Protein AF-A0A834GXB7-F1 (afdb_monomer_lite)

InterPro domains:
  IPR001929 Germin [PR00325] (14-34)
  IPR001929 Germin [PR00325] (47-62)
  IPR006045 Cupin 1 [PF00190] (3-69)
  IPR011051 RmlC-like cupin domain superfamily [SSF51182] (11-65)
  IPR014710 RmlC-like jelly roll fold [G3DSA:2.60.120.10] (1-72)

Radius of gyration: 15.18 Å; chains: 1; bounding box: 41×28×33 Å

Secondary structure (DSSP, 8-state):
-EEEE-TTSPEEEE---TT------TT--EEE---SSS--------SSSS-----HHHHHHS-SSPPPGGG-

Structure (mmCIF, N/CA/C/O backbone):
data_AF-A0A834GXB7-F1
#
_entry.id   AF-A0A834GXB7-F1
#
loop_
_atom_site.group_PDB
_atom_site.id
_atom_site.type_symbol
_atom_site.label_atom_id
_atom_site.label_alt_id
_atom_site.label_comp_id
_atom_site.label_asym_id
_atom_site.label_entity_id
_atom_site.label_seq_id
_atom_site.pdbx_PDB_ins_code
_atom_site.Cartn_x
_atom_site.Cartn_y
_atom_site.Cartn_z
_atom_site.occupancy
_atom_site.B_iso_or_equiv
_atom_site.auth_seq_id
_atom_site.auth_comp_id
_atom_site.auth_asym_id
_atom_site.auth_atom_id
_atom_site.pdbx_PDB_model_num
ATOM 1 N N . MET A 1 1 ? -2.664 1.784 11.167 1.00 91.56 1 MET A N 1
ATOM 2 C CA . MET A 1 1 ? -1.610 2.727 10.751 1.00 91.56 1 MET A CA 1
ATOM 3 C C . MET A 1 1 ? -1.318 2.545 9.279 1.00 91.56 1 MET A C 1
ATOM 5 O O . MET A 1 1 ? -1.186 1.415 8.818 1.00 91.56 1 MET A O 1
ATOM 9 N N . TRP A 1 2 ? -1.233 3.657 8.568 1.00 93.50 2 TRP A N 1
ATOM 10 C CA . TRP A 1 2 ? -0.753 3.754 7.201 1.00 93.50 2 TRP A CA 1
ATOM 11 C C . TRP A 1 2 ? 0.616 4.431 7.211 1.00 93.50 2 TRP A C 1
ATOM 13 O O . TRP A 1 2 ? 0.827 5.360 7.992 1.00 93.50 2 TRP A O 1
ATOM 23 N N . GLY A 1 3 ? 1.535 3.986 6.362 1.00 94.50 3 GLY A N 1
ATOM 24 C CA . GLY A 1 3 ? 2.833 4.629 6.186 1.00 94.50 3 GLY A CA 1
ATOM 25 C C . GLY A 1 3 ? 3.276 4.623 4.732 1.00 94.50 3 GLY A C 1
ATOM 26 O O . GLY A 1 3 ? 2.864 3.755 3.966 1.00 94.50 3 GLY A O 1
ATOM 27 N N . PHE A 1 4 ? 4.095 5.593 4.347 1.00 95.56 4 PHE A N 1
ATOM 28 C CA . PHE A 1 4 ? 4.728 5.669 3.034 1.00 95.56 4 PHE A CA 1
ATOM 29 C C . PHE A 1 4 ? 6.110 6.309 3.131 1.00 95.56 4 PHE A C 1
ATOM 31 O O . PHE A 1 4 ? 6.390 7.068 4.058 1.00 95.56 4 PHE A O 1
ATOM 38 N N . ILE A 1 5 ? 6.971 5.986 2.172 1.00 96.12 5 ILE A N 1
ATOM 39 C CA . ILE A 1 5 ? 8.321 6.538 2.064 1.00 96.12 5 ILE A CA 1
ATOM 40 C C . ILE A 1 5 ? 8.322 7.570 0.938 1.00 96.12 5 ILE A C 1
ATOM 42 O O . ILE A 1 5 ? 7.911 7.272 -0.185 1.00 96.12 5 ILE A O 1
ATOM 46 N N . THR A 1 6 ? 8.730 8.801 1.243 1.00 94.56 6 THR A N 1
ATOM 47 C CA . THR A 1 6 ? 8.874 9.861 0.235 1.00 94.56 6 THR A CA 1
ATOM 48 C C . THR A 1 6 ? 10.078 9.593 -0.666 1.00 94.56 6 THR A C 1
ATOM 50 O O . THR A 1 6 ? 10.954 8.797 -0.341 1.00 94.56 6 THR A O 1
ATOM 53 N N . THR A 1 7 ? 10.180 10.312 -1.783 1.00 95.12 7 THR A N 1
ATOM 54 C CA . THR A 1 7 ? 11.361 10.251 -2.665 1.00 95.12 7 THR A CA 1
ATOM 55 C C . THR A 1 7 ? 12.649 10.748 -2.001 1.00 95.12 7 THR A C 1
ATOM 57 O O . THR A 1 7 ? 13.733 10.467 -2.497 1.00 95.12 7 THR A O 1
ATOM 60 N N . ALA A 1 8 ? 12.547 11.445 -0.864 1.00 97.00 8 ALA A N 1
ATOM 61 C CA . ALA A 1 8 ? 13.676 11.830 -0.018 1.00 97.00 8 ALA A CA 1
ATOM 62 C C . ALA A 1 8 ? 14.007 10.773 1.057 1.00 97.00 8 ALA A C 1
ATOM 64 O O . ALA A 1 8 ? 14.728 11.069 2.005 1.00 97.00 8 ALA A O 1
ATOM 65 N N . ASN A 1 9 ? 13.456 9.557 0.946 1.00 96.12 9 ASN A N 1
ATOM 66 C CA . ASN A 1 9 ? 13.604 8.460 1.909 1.00 96.12 9 ASN A CA 1
ATOM 67 C C . ASN A 1 9 ? 13.105 8.789 3.327 1.00 96.12 9 ASN A C 1
ATOM 69 O O . ASN A 1 9 ? 13.568 8.214 4.311 1.00 96.12 9 ASN A O 1
ATOM 73 N N . VAL A 1 10 ? 12.130 9.694 3.442 1.00 96.88 10 VAL A N 1
ATOM 74 C CA . VAL A 1 10 ? 11.523 10.064 4.727 1.00 96.88 10 VAL A CA 1
ATOM 75 C C . VAL A 1 10 ? 10.230 9.284 4.934 1.00 96.88 10 VAL A C 1
ATOM 77 O O . VAL A 1 10 ? 9.390 9.203 4.037 1.00 96.88 10 VAL A O 1
ATOM 80 N N . LEU A 1 11 ? 10.048 8.735 6.136 1.00 95.44 11 LEU A N 1
ATOM 81 C CA . LEU A 1 11 ? 8.815 8.063 6.538 1.00 95.44 11 LEU A CA 1
ATOM 82 C C . LEU A 1 11 ? 7.722 9.085 6.882 1.00 95.44 11 LEU A C 1
ATOM 84 O O . LEU A 1 11 ? 7.832 9.816 7.864 1.00 95.44 11 LEU A O 1
ATOM 88 N N . GLY A 1 12 ? 6.629 9.069 6.123 1.00 94.19 12 GLY A N 1
ATOM 89 C CA . GLY A 1 12 ? 5.352 9.660 6.518 1.00 94.19 12 GLY A CA 1
ATOM 90 C C . GLY A 1 12 ? 4.426 8.576 7.065 1.00 94.19 12 GLY A C 1
ATOM 91 O O . GLY A 1 12 ? 4.284 7.519 6.451 1.00 94.19 12 GLY A O 1
ATOM 92 N N . SER A 1 13 ? 3.780 8.799 8.213 1.00 94.50 13 SER A N 1
ATOM 93 C CA . SER A 1 13 ? 2.825 7.829 8.764 1.00 94.50 13 SER A CA 1
ATOM 94 C C . SER A 1 13 ? 1.658 8.484 9.493 1.00 94.50 13 SER A C 1
ATOM 96 O O . SER A 1 13 ? 1.784 9.574 10.044 1.00 94.50 13 SER A O 1
ATOM 98 N N . ILE A 1 14 ? 0.511 7.806 9.472 1.00 93.62 14 ILE A N 1
ATOM 99 C CA . ILE A 1 14 ? -0.738 8.273 10.073 1.00 93.62 14 ILE A CA 1
ATOM 100 C C . ILE A 1 14 ? -1.549 7.096 10.625 1.00 93.62 14 ILE A C 1
ATOM 102 O O . ILE A 1 14 ? -1.591 6.001 10.053 1.00 93.62 14 ILE A O 1
ATOM 106 N N . THR A 1 15 ? -2.214 7.303 11.760 1.00 94.00 15 THR A N 1
ATOM 107 C CA . THR A 1 15 ? -3.191 6.345 12.287 1.00 94.00 15 THR A CA 1
ATOM 108 C C . THR A 1 15 ? -4.582 6.764 11.850 1.00 94.00 15 THR A C 1
ATOM 110 O O . THR A 1 15 ? -5.073 7.783 12.310 1.00 94.00 15 THR A O 1
ATOM 113 N N . ILE A 1 16 ? -5.186 5.955 10.980 1.00 92.31 16 ILE A N 1
ATOM 114 C CA . ILE A 1 16 ? -6.553 6.144 10.490 1.00 92.31 16 ILE A CA 1
ATOM 115 C C . ILE A 1 16 ? -7.561 5.358 11.336 1.00 92.31 16 ILE A C 1
ATOM 117 O O . ILE A 1 16 ? -7.257 4.251 11.803 1.00 92.31 16 ILE A O 1
ATOM 121 N N . LYS A 1 17 ? -8.753 5.922 11.501 1.00 92.62 17 LYS A N 1
ATOM 122 C CA . LYS A 1 17 ? -9.923 5.344 12.172 1.00 92.62 17 LYS A CA 1
ATOM 123 C C . LYS A 1 17 ? -11.055 5.102 11.171 1.00 92.62 17 LYS A C 1
ATOM 125 O O . LYS A 1 17 ? -11.031 5.584 10.042 1.00 92.62 17 LYS A O 1
ATOM 130 N N . THR A 1 18 ? -12.065 4.342 11.588 1.00 93.25 18 THR A N 1
ATOM 131 C CA . THR A 1 18 ? -13.269 4.105 10.782 1.00 93.25 18 THR A CA 1
ATOM 132 C C . THR A 1 18 ? -13.922 5.426 10.373 1.00 93.25 18 THR A C 1
ATOM 134 O O . THR A 1 18 ? -14.168 6.279 11.220 1.00 93.25 18 THR A O 1
ATOM 137 N N . GLY A 1 19 ? -14.217 5.569 9.080 1.00 95.00 19 GLY A N 1
ATOM 138 C CA . GLY A 1 19 ? -14.824 6.771 8.501 1.00 95.00 19 GLY A CA 1
ATOM 139 C C . GLY A 1 19 ? -13.818 7.800 7.979 1.00 95.00 19 GLY A C 1
ATOM 140 O O . GLY A 1 19 ? -14.203 8.672 7.206 1.00 95.00 19 GLY A O 1
ATOM 141 N N . GLU A 1 20 ? -12.535 7.688 8.333 1.00 94.94 20 GLU A N 1
ATOM 142 C CA . GLU A 1 20 ? -11.492 8.562 7.794 1.00 94.94 20 GLU A CA 1
ATOM 143 C C . GLU A 1 20 ? -11.019 8.076 6.419 1.00 94.94 20 GLU A C 1
ATOM 145 O O . GLU A 1 20 ? -10.913 6.876 6.153 1.00 94.94 20 GLU A O 1
ATOM 150 N N . ILE A 1 21 ? -10.704 9.033 5.546 1.00 92.19 21 ILE A N 1
ATOM 151 C CA . ILE A 1 21 ? -10.203 8.783 4.194 1.00 92.19 21 ILE A CA 1
ATOM 152 C C . ILE A 1 21 ? -8.764 9.280 4.114 1.00 92.19 21 ILE A C 1
ATOM 154 O O . ILE A 1 21 ? -8.432 10.353 4.616 1.00 92.19 21 ILE A O 1
ATOM 158 N N . LEU A 1 22 ? -7.914 8.506 3.446 1.00 90.31 22 LEU A N 1
ATOM 159 C CA . LEU A 1 22 ? -6.538 8.880 3.159 1.00 90.31 22 LEU A CA 1
ATOM 160 C C . LEU A 1 22 ? -6.266 8.736 1.664 1.00 90.31 22 LEU A C 1
ATOM 162 O O . LEU A 1 22 ? -6.643 7.735 1.054 1.00 90.31 22 LEU A O 1
ATOM 166 N N . LEU A 1 23 ? -5.553 9.708 1.101 1.00 90.06 23 LEU A N 1
ATOM 167 C CA . LEU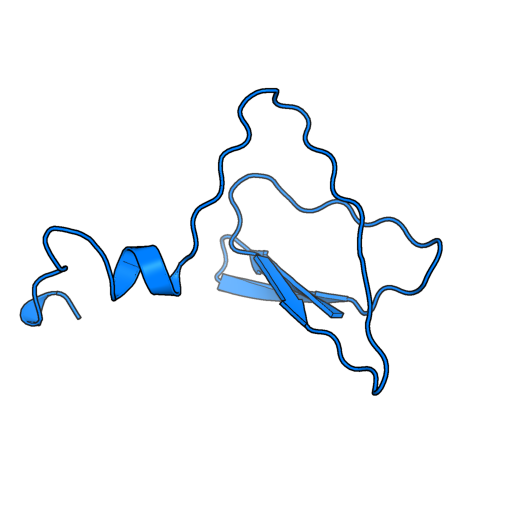 A 1 23 ? -4.979 9.615 -0.235 1.00 90.06 23 LEU A CA 1
ATOM 168 C C . LEU A 1 23 ? -3.493 9.267 -0.118 1.00 90.06 23 LEU A C 1
ATOM 170 O O . LEU A 1 23 ? -2.767 9.901 0.646 1.00 90.06 23 LEU A O 1
ATOM 174 N N . PHE A 1 24 ? -3.033 8.278 -0.882 1.00 86.56 24 PHE A N 1
ATOM 175 C CA . PHE A 1 24 ? -1.613 7.950 -0.973 1.00 86.56 24 PHE A CA 1
ATOM 176 C C . PHE A 1 24 ? -1.059 8.352 -2.349 1.00 86.56 24 PHE A C 1
ATOM 178 O O . PHE A 1 24 ? -1.741 8.161 -3.361 1.00 86.56 24 PHE A O 1
ATOM 185 N N . PRO A 1 25 ? 0.163 8.912 -2.418 1.00 87.62 25 PRO A N 1
ATOM 186 C CA . PRO A 1 25 ? 0.761 9.291 -3.692 1.00 87.62 25 PRO A CA 1
ATOM 187 C C . PRO A 1 25 ? 1.048 8.075 -4.579 1.00 87.62 25 PRO A C 1
ATOM 189 O O . PRO A 1 25 ? 1.471 7.017 -4.106 1.00 87.62 25 PRO A O 1
ATOM 192 N N . ARG A 1 26 ? 0.854 8.236 -5.892 1.00 92.19 26 ARG A N 1
ATOM 193 C CA . ARG A 1 26 ? 1.156 7.198 -6.886 1.00 92.19 26 ARG A CA 1
ATOM 194 C C . ARG A 1 26 ? 2.659 6.900 -6.908 1.00 92.19 26 ARG A C 1
ATOM 196 O O . ARG A 1 26 ? 3.468 7.819 -6.945 1.00 92.19 26 ARG A O 1
ATOM 203 N N . GLY A 1 27 ? 3.010 5.615 -6.955 1.00 93.75 27 GLY A N 1
ATOM 204 C CA . GLY A 1 27 ? 4.384 5.150 -7.179 1.00 93.75 27 GLY A CA 1
ATOM 205 C C . GLY A 1 27 ? 5.287 5.138 -5.943 1.00 93.75 27 GLY A C 1
ATOM 206 O O . GLY A 1 27 ? 6.398 4.628 -6.030 1.00 93.75 27 GLY A O 1
ATOM 207 N N . LEU A 1 28 ? 4.826 5.642 -4.794 1.00 95.50 28 LEU A N 1
ATOM 208 C CA . LEU A 1 28 ? 5.588 5.557 -3.549 1.00 95.50 28 LEU A CA 1
ATOM 209 C C . LEU A 1 28 ? 5.370 4.215 -2.847 1.00 95.50 28 LEU A C 1
ATOM 211 O O . LEU A 1 28 ? 4.250 3.689 -2.791 1.00 95.50 28 LEU A O 1
ATOM 215 N N . VAL A 1 29 ? 6.444 3.701 -2.243 1.00 96.12 29 VAL A N 1
ATOM 216 C CA . VAL A 1 29 ? 6.365 2.557 -1.332 1.00 96.12 29 VAL A CA 1
ATOM 217 C C . VAL A 1 29 ? 5.489 2.951 -0.150 1.00 96.12 29 VAL A C 1
ATOM 219 O O . VAL A 1 29 ? 5.736 3.956 0.515 1.00 96.12 29 VAL A O 1
ATOM 222 N N . HIS A 1 30 ? 4.464 2.150 0.117 1.00 95.25 30 HIS A N 1
ATOM 223 C CA . HIS A 1 30 ? 3.547 2.350 1.228 1.00 95.25 30 HIS A CA 1
ATOM 224 C C . HIS A 1 30 ? 3.176 1.019 1.874 1.00 95.25 30 HIS A C 1
ATOM 226 O O . HIS A 1 30 ? 3.299 -0.047 1.272 1.00 95.25 30 HIS A O 1
ATOM 232 N N . PHE A 1 31 ? 2.726 1.082 3.121 1.00 94.81 31 PHE A N 1
ATOM 233 C CA . PHE A 1 31 ? 2.361 -0.082 3.909 1.00 94.81 31 PHE A CA 1
ATOM 234 C C . PHE A 1 31 ? 1.202 0.225 4.852 1.00 94.81 31 PHE A C 1
ATOM 236 O O . PHE A 1 31 ? 0.892 1.372 5.188 1.00 94.81 31 PHE A O 1
ATOM 243 N N . ARG A 1 32 ? 0.563 -0.848 5.309 1.00 94.56 32 ARG A N 1
ATOM 244 C CA . ARG A 1 32 ? -0.518 -0.817 6.289 1.00 94.56 32 ARG A CA 1
ATOM 245 C C . ARG A 1 32 ? -0.165 -1.752 7.431 1.00 94.56 32 ARG A C 1
ATOM 247 O O . ARG A 1 32 ? 0.291 -2.865 7.193 1.00 94.56 32 ARG A O 1
ATOM 254 N N . LYS A 1 33 ? -0.425 -1.317 8.659 1.00 95.31 33 LYS A N 1
ATOM 255 C CA . LYS A 1 33 ? -0.293 -2.128 9.872 1.00 95.31 33 LYS A CA 1
ATOM 256 C C . LYS A 1 33 ? -1.544 -1.978 10.726 1.00 95.31 33 LYS A C 1
ATOM 258 O O . LYS A 1 33 ? -1.928 -0.855 11.069 1.00 95.31 33 LYS A O 1
ATOM 263 N N . ASN A 1 34 ? -2.178 -3.092 11.081 1.00 95.88 34 ASN A N 1
ATOM 264 C CA . ASN A 1 34 ? -3.206 -3.087 12.112 1.00 95.88 34 ASN A CA 1
ATOM 265 C C . ASN A 1 34 ? -2.520 -2.991 13.483 1.00 95.88 34 ASN A C 1
ATOM 267 O O . ASN A 1 34 ? -1.777 -3.889 13.862 1.00 95.88 34 ASN A O 1
ATOM 271 N N . ASN A 1 35 ? -2.738 -1.883 14.194 1.00 94.12 35 ASN A N 1
ATOM 272 C CA . ASN A 1 35 ? -2.198 -1.672 15.543 1.00 94.12 35 ASN A CA 1
ATOM 273 C C . ASN A 1 35 ? -3.206 -2.072 16.638 1.00 94.12 35 ASN A C 1
ATOM 275 O O . ASN A 1 35 ? -2.883 -1.996 17.820 1.00 94.12 35 ASN A O 1
ATOM 279 N N . GLY A 1 36 ? -4.436 -2.4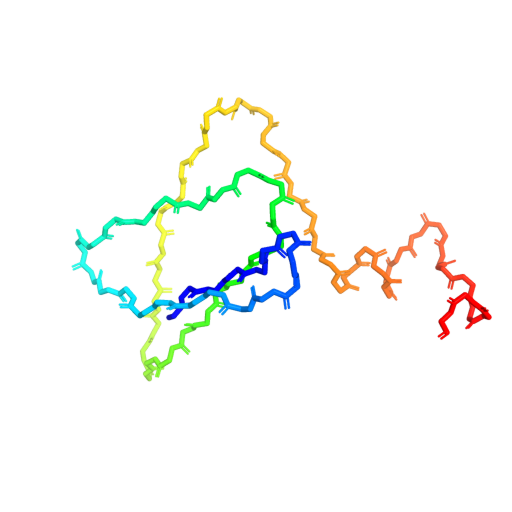31 16.258 1.00 93.19 36 GLY A N 1
ATOM 280 C CA . GLY A 1 36 ? -5.476 -2.869 17.178 1.00 93.19 36 GLY A CA 1
ATOM 281 C C . GLY A 1 36 ? -5.375 -4.358 17.506 1.00 93.19 36 GLY A C 1
ATOM 282 O O . GLY A 1 36 ? -4.616 -5.105 16.895 1.00 93.19 36 GLY A O 1
ATOM 283 N N . LYS A 1 37 ? -6.185 -4.788 18.476 1.00 96.38 37 LYS A N 1
ATOM 284 C CA . LYS A 1 37 ? -6.298 -6.199 18.889 1.00 96.38 37 LYS A CA 1
ATOM 285 C C . LYS A 1 37 ? -7.381 -6.972 18.131 1.00 96.38 37 LYS A C 1
ATOM 287 O O . LYS A 1 37 ? -7.497 -8.178 18.296 1.00 96.38 37 LYS A O 1
ATOM 292 N N . VAL A 1 38 ? -8.188 -6.272 17.338 1.00 95.94 38 VAL A N 1
ATOM 293 C CA . VAL A 1 38 ? -9.299 -6.837 16.565 1.00 95.94 38 VAL A CA 1
ATOM 294 C C . VAL A 1 38 ? -9.006 -6.725 15.068 1.00 95.94 38 VAL A C 1
ATOM 296 O O . VAL A 1 38 ? -8.231 -5.844 14.676 1.00 95.94 38 VAL A O 1
ATOM 299 N N . PRO A 1 39 ? -9.602 -7.581 14.218 1.00 95.94 39 PRO A N 1
ATOM 300 C CA . PRO A 1 39 ? -9.477 -7.458 12.770 1.00 95.94 39 PRO A CA 1
ATOM 301 C C . PRO A 1 39 ? -9.877 -6.065 12.267 1.00 95.94 39 PRO A C 1
ATOM 303 O O . PRO A 1 39 ? -10.828 -5.463 12.761 1.00 95.94 39 PRO A O 1
ATOM 306 N N . ALA A 1 40 ? -9.150 -5.564 11.269 1.00 94.75 40 ALA A N 1
ATOM 307 C CA . ALA A 1 40 ? -9.412 -4.284 10.621 1.00 94.75 40 ALA A CA 1
ATOM 308 C C . ALA A 1 40 ? -9.419 -4.469 9.102 1.00 94.75 40 ALA A C 1
ATOM 310 O O . ALA A 1 40 ? -8.616 -5.235 8.565 1.00 94.75 40 ALA A O 1
ATOM 311 N N . ALA A 1 41 ? -10.296 -3.742 8.415 1.00 94.12 41 ALA A N 1
ATOM 312 C CA . ALA A 1 41 ? -10.420 -3.761 6.963 1.00 94.12 41 ALA A CA 1
ATOM 313 C C . ALA A 1 41 ? -10.384 -2.334 6.410 1.00 94.12 41 ALA A C 1
ATOM 315 O O . ALA A 1 41 ? -10.747 -1.379 7.097 1.00 94.12 41 ALA A O 1
ATOM 316 N N . VAL A 1 42 ? -9.940 -2.196 5.161 1.00 92.94 42 VAL A N 1
ATOM 317 C CA . VAL A 1 42 ? -9.944 -0.928 4.424 1.00 92.94 42 VAL A CA 1
ATOM 318 C C . VAL A 1 42 ? -10.427 -1.177 3.002 1.00 92.94 42 VAL A C 1
ATOM 320 O O . VAL A 1 42 ? -10.102 -2.207 2.411 1.00 92.94 42 VAL A O 1
ATOM 323 N N . ILE A 1 43 ? -11.164 -0.220 2.447 1.00 94.81 43 ILE A N 1
ATOM 324 C CA . ILE A 1 43 ? -11.535 -0.199 1.031 1.00 94.81 43 ILE A CA 1
ATOM 325 C C . ILE A 1 43 ? -10.552 0.733 0.323 1.00 94.81 43 ILE A C 1
ATOM 327 O O . ILE A 1 43 ? -10.330 1.855 0.775 1.00 94.81 43 ILE A O 1
ATOM 331 N N . ALA A 1 44 ? -9.940 0.259 -0.760 1.00 93.56 44 ALA A N 1
ATOM 332 C CA . ALA A 1 44 ? -9.026 1.045 -1.581 1.00 93.56 44 ALA A CA 1
ATOM 333 C C . ALA A 1 44 ? -9.620 1.238 -2.978 1.00 93.56 44 ALA A C 1
ATOM 335 O O . ALA A 1 44 ? -10.157 0.297 -3.560 1.00 93.56 44 ALA A O 1
ATOM 336 N N . ALA A 1 45 ? -9.490 2.449 -3.511 1.00 95.12 45 ALA A N 1
ATOM 337 C CA . ALA A 1 45 ? -9.883 2.798 -4.868 1.00 95.12 45 ALA A CA 1
ATOM 338 C C . ALA A 1 45 ? -8.682 3.389 -5.611 1.00 95.12 45 ALA A C 1
ATOM 340 O O . ALA A 1 45 ? -7.833 4.053 -5.013 1.00 95.12 45 ALA A O 1
ATOM 341 N N . PHE A 1 46 ? -8.623 3.153 -6.918 1.00 95.56 46 PHE A N 1
ATOM 342 C CA . PHE A 1 46 ? -7.536 3.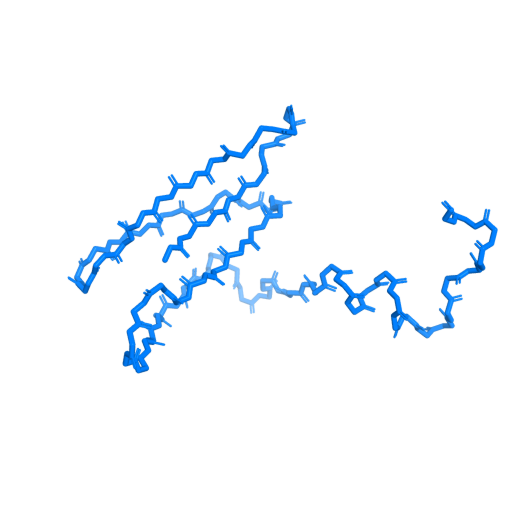606 -7.776 1.00 95.56 46 PHE A CA 1
ATOM 343 C C . PHE A 1 46 ? -8.103 4.365 -8.969 1.00 95.56 46 PHE A C 1
ATOM 345 O O . PHE A 1 46 ? -9.150 4.012 -9.503 1.00 95.56 46 PHE A O 1
ATOM 352 N N . ASN A 1 47 ? -7.379 5.382 -9.432 1.00 95.00 47 ASN A N 1
ATOM 353 C CA . ASN A 1 47 ? -7.738 6.146 -10.628 1.00 95.00 47 ASN A CA 1
ATOM 354 C C . ASN A 1 47 ? -7.227 5.505 -11.933 1.00 95.00 47 ASN A C 1
ATOM 356 O O . ASN A 1 47 ? -7.012 6.198 -12.924 1.00 95.00 47 ASN A O 1
ATOM 360 N N . SER A 1 48 ? -6.982 4.196 -11.919 1.00 96.19 48 SER A N 1
ATOM 361 C CA . SER A 1 48 ? -6.599 3.393 -13.078 1.00 96.19 48 SER A CA 1
ATOM 362 C C . SER A 1 48 ? -7.397 2.099 -13.042 1.00 96.19 48 SER A C 1
ATOM 364 O O . SER A 1 48 ? -7.557 1.511 -11.974 1.00 96.19 48 SER A O 1
ATOM 366 N N . GLN A 1 49 ? -7.852 1.639 -14.206 1.00 97.44 49 GLN A N 1
ATOM 367 C CA . GLN A 1 49 ? -8.449 0.308 -14.361 1.00 97.44 49 GLN A CA 1
ATOM 368 C C . GLN A 1 49 ? -7.397 -0.804 -14.213 1.00 97.44 49 GLN A C 1
ATOM 370 O O . GLN A 1 49 ? -7.731 -1.937 -13.888 1.00 97.44 49 GLN A O 1
ATOM 375 N N . LEU A 1 50 ? -6.118 -0.462 -14.410 1.00 96.81 50 LEU A N 1
ATOM 376 C CA . LEU A 1 50 ? -4.967 -1.354 -14.293 1.00 96.81 50 LEU A CA 1
ATOM 377 C C . LEU A 1 50 ? -3.951 -0.743 -13.312 1.00 96.81 50 LEU A C 1
ATOM 379 O O . LEU A 1 50 ? -2.910 -0.241 -13.736 1.00 96.81 50 LEU A O 1
ATOM 383 N N . PRO A 1 51 ? -4.253 -0.680 -12.003 1.00 95.06 51 PRO A N 1
ATOM 384 C CA . PRO A 1 51 ? -3.367 -0.026 -11.043 1.00 95.06 51 PRO A CA 1
ATOM 385 C C . PRO A 1 51 ? -2.080 -0.819 -10.785 1.00 95.06 51 PRO A C 1
ATOM 387 O O . PRO A 1 51 ? -1.056 -0.221 -10.464 1.00 95.06 51 PRO A O 1
ATOM 390 N N . GLY A 1 52 ? -2.129 -2.148 -10.938 1.00 95.19 52 GLY A N 1
ATOM 391 C CA . GLY A 1 52 ? -1.043 -3.047 -10.557 1.00 95.19 52 GLY A CA 1
ATOM 392 C C . GLY A 1 52 ? -0.747 -3.012 -9.052 1.00 95.19 52 GLY A C 1
ATOM 393 O O . GLY A 1 52 ? -1.188 -2.137 -8.308 1.00 95.19 52 GLY A O 1
ATOM 394 N N . THR A 1 53 ? -0.007 -3.995 -8.554 1.00 94.50 53 THR A N 1
ATOM 395 C CA . THR A 1 53 ? 0.550 -3.969 -7.195 1.00 94.50 53 THR A CA 1
ATOM 396 C C . THR A 1 53 ? 1.834 -4.775 -7.206 1.00 94.50 53 THR A C 1
ATOM 398 O O . THR A 1 53 ? 1.859 -5.866 -7.764 1.00 94.50 53 THR A O 1
ATOM 401 N N . GLN A 1 54 ? 2.883 -4.241 -6.584 1.00 95.69 54 GLN A N 1
ATOM 402 C CA . GLN A 1 54 ? 4.143 -4.949 -6.394 1.00 95.69 54 GLN A CA 1
ATOM 403 C C . GLN A 1 54 ? 4.433 -5.075 -4.904 1.00 95.69 54 GLN A C 1
ATOM 405 O O . GLN A 1 54 ? 4.459 -4.084 -4.174 1.00 95.69 54 GLN A O 1
ATOM 410 N N . SER A 1 55 ? 4.630 -6.309 -4.451 1.00 96.31 55 SER A N 1
ATOM 411 C CA . SER A 1 55 ? 5.041 -6.599 -3.080 1.00 96.31 55 SER A CA 1
ATOM 412 C C . SER A 1 55 ? 6.559 -6.538 -3.006 1.00 96.31 55 SER A C 1
ATOM 414 O O . SER A 1 55 ? 7.222 -7.425 -3.527 1.00 96.31 55 SER A O 1
ATOM 416 N N . ILE A 1 56 ? 7.112 -5.521 -2.340 1.00 95.62 56 ILE A N 1
ATOM 417 C CA . ILE A 1 56 ? 8.566 -5.292 -2.296 1.00 95.62 56 ILE A CA 1
ATOM 418 C C . ILE A 1 56 ? 9.334 -6.541 -1.849 1.00 95.62 56 ILE A C 1
ATOM 420 O O . ILE A 1 56 ? 10.258 -6.962 -2.533 1.00 95.62 56 ILE A O 1
ATOM 424 N N . ALA A 1 57 ? 8.924 -7.173 -0.745 1.00 95.88 57 ALA A N 1
ATOM 425 C CA . ALA A 1 57 ? 9.615 -8.353 -0.229 1.00 95.88 57 ALA A CA 1
ATOM 426 C C . ALA A 1 57 ? 9.552 -9.539 -1.206 1.00 95.88 57 ALA A C 1
ATOM 428 O O . ALA A 1 57 ? 10.559 -10.203 -1.421 1.00 95.88 57 ALA A O 1
ATOM 429 N N . ALA A 1 58 ? 8.395 -9.788 -1.828 1.00 96.56 58 ALA A N 1
ATOM 430 C CA . ALA A 1 58 ? 8.255 -10.888 -2.781 1.00 96.56 58 ALA A CA 1
ATOM 431 C C . ALA A 1 58 ? 9.018 -10.612 -4.084 1.00 96.56 58 ALA A C 1
ATOM 433 O O . ALA A 1 58 ? 9.716 -11.486 -4.582 1.00 96.56 58 ALA A O 1
ATOM 434 N N . THR A 1 59 ? 8.933 -9.388 -4.610 1.00 95.62 59 THR A N 1
ATOM 435 C CA . THR A 1 59 ? 9.660 -8.969 -5.813 1.00 95.62 59 THR A CA 1
ATOM 436 C C . THR A 1 59 ? 11.171 -9.040 -5.614 1.00 95.62 59 THR A C 1
ATOM 438 O O . THR A 1 59 ? 11.883 -9.322 -6.568 1.00 95.62 59 THR A O 1
ATOM 441 N N . LEU A 1 60 ? 11.667 -8.795 -4.399 1.00 94.94 60 LEU A N 1
ATOM 442 C CA . LEU A 1 60 ? 13.100 -8.784 -4.126 1.00 94.94 60 LEU A CA 1
ATOM 443 C C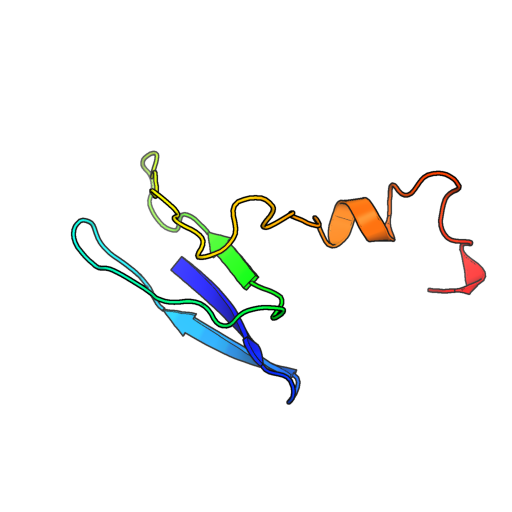 . LEU A 1 60 ? 13.651 -10.172 -3.774 1.00 94.94 60 LEU A C 1
ATOM 445 O O . LEU A 1 60 ? 14.680 -10.572 -4.306 1.00 94.94 60 LEU A O 1
ATOM 449 N N . PHE A 1 61 ? 12.957 -10.916 -2.910 1.00 95.56 61 PHE A N 1
ATOM 450 C CA . PHE A 1 61 ? 13.481 -12.153 -2.314 1.00 95.56 61 PHE A CA 1
ATOM 451 C C . PHE A 1 61 ? 12.830 -13.438 -2.838 1.00 95.56 61 PHE A C 1
ATOM 453 O O . PHE A 1 61 ? 13.292 -14.528 -2.518 1.00 95.56 61 PHE A O 1
ATOM 460 N N . ALA A 1 62 ? 11.759 -13.336 -3.626 1.00 96.12 62 ALA A N 1
ATOM 461 C CA . ALA A 1 62 ? 11.044 -14.480 -4.196 1.00 96.12 62 ALA A CA 1
ATOM 462 C C . ALA A 1 62 ? 10.786 -14.310 -5.705 1.00 96.12 62 ALA A C 1
ATOM 464 O O . ALA A 1 62 ? 9.840 -14.881 -6.250 1.00 96.12 62 ALA A O 1
ATOM 465 N N . ALA A 1 63 ? 11.609 -13.499 -6.379 1.00 96.69 63 ALA A N 1
ATOM 46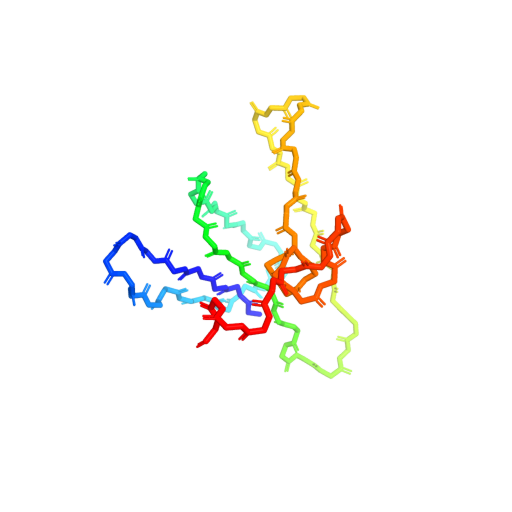6 C CA . ALA A 1 63 ? 11.568 -13.351 -7.828 1.00 96.69 63 ALA A CA 1
ATOM 467 C C . ALA A 1 63 ? 11.857 -14.680 -8.536 1.00 96.69 63 ALA A C 1
ATOM 469 O O . ALA A 1 63 ? 12.535 -15.556 -8.002 1.00 96.69 63 ALA A O 1
ATOM 470 N N . MET A 1 64 ? 11.369 -14.804 -9.769 1.00 96.19 64 MET A N 1
ATOM 471 C CA . MET A 1 64 ? 11.672 -15.935 -10.639 1.00 96.19 64 MET A CA 1
ATOM 472 C C . MET A 1 64 ? 12.109 -15.421 -12.021 1.00 96.19 64 MET A C 1
ATOM 474 O O . MET A 1 64 ? 11.284 -14.821 -12.714 1.00 96.19 64 MET A O 1
ATOM 478 N N . PRO A 1 65 ? 13.374 -15.646 -12.437 1.00 95.06 65 PRO A N 1
ATOM 479 C CA . PRO A 1 65 ? 14.459 -16.244 -11.645 1.00 95.06 65 PRO A CA 1
ATOM 480 C C . PRO A 1 65 ? 14.823 -15.393 -10.412 1.00 95.06 65 PRO A C 1
ATOM 482 O O . PRO A 1 65 ? 14.557 -14.192 -10.386 1.00 95.06 65 PRO A O 1
ATOM 485 N N . THR A 1 66 ? 15.407 -16.023 -9.389 1.00 96.00 66 THR A N 1
ATOM 486 C CA . THR A 1 66 ? 15.815 -15.347 -8.147 1.00 96.00 66 THR A CA 1
ATOM 487 C C . THR A 1 66 ? 16.859 -14.268 -8.433 1.00 96.00 66 THR A C 1
ATOM 489 O O . THR A 1 66 ? 17.721 -14.441 -9.298 1.00 96.00 66 THR A O 1
ATOM 492 N N . VAL A 1 67 ? 16.799 -13.158 -7.695 1.00 95.56 67 VAL A N 1
ATOM 493 C CA . VAL A 1 67 ? 17.865 -12.148 -7.700 1.00 95.56 67 VAL A CA 1
ATOM 494 C C . VAL A 1 67 ? 19.151 -12.797 -7.183 1.00 95.56 6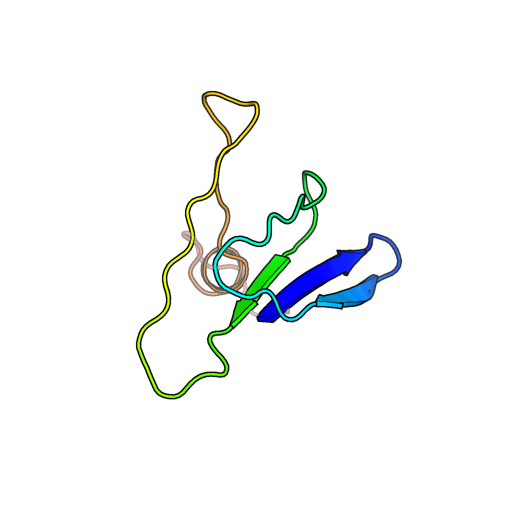7 VAL A C 1
ATOM 496 O O . VAL A 1 67 ? 19.124 -13.492 -6.174 1.00 95.56 67 VAL A O 1
ATOM 499 N N . LEU A 1 68 ? 20.265 -12.604 -7.892 1.00 94.50 68 LEU A N 1
ATOM 500 C CA . LEU A 1 68 ? 21.538 -13.230 -7.535 1.00 94.50 68 LEU A CA 1
ATOM 501 C C . LEU A 1 68 ? 22.037 -12.708 -6.184 1.00 94.50 68 LEU A C 1
ATOM 503 O O . LEU A 1 68 ? 22.028 -11.501 -5.952 1.00 94.50 68 LEU A O 1
ATOM 507 N N . ASP A 1 69 ? 22.546 -13.606 -5.343 1.00 89.56 69 ASP A N 1
ATOM 508 C CA . ASP A 1 69 ? 22.947 -13.289 -3.965 1.00 89.56 69 ASP A CA 1
ATOM 509 C C . ASP A 1 69 ? 23.975 -12.151 -3.861 1.00 89.56 69 ASP A C 1
ATOM 511 O O . ASP A 1 69 ? 23.985 -11.429 -2.875 1.00 89.56 69 ASP A O 1
ATOM 515 N N . HIS A 1 70 ? 24.816 -11.951 -4.883 1.00 90.56 70 HIS A N 1
ATOM 516 C CA . HIS A 1 70 ? 25.843 -10.900 -4.905 1.00 90.56 70 HIS A CA 1
ATOM 517 C C . HIS A 1 70 ? 25.319 -9.497 -5.268 1.00 90.56 70 HIS A C 1
ATOM 519 O O . HIS A 1 70 ? 26.112 -8.563 -5.379 1.00 90.56 70 HIS A O 1
ATOM 525 N N . VAL A 1 71 ? 24.020 -9.351 -5.539 1.00 91.44 71 VAL A N 1
ATOM 526 C CA . VAL A 1 71 ? 23.374 -8.051 -5.797 1.00 91.44 71 VAL A CA 1
ATOM 527 C C . VAL A 1 71 ? 22.958 -7.363 -4.487 1.00 91.44 71 VAL A C 1
ATOM 529 O O . VAL A 1 71 ? 22.780 -6.144 -4.477 1.00 91.44 71 VAL A O 1
ATOM 532 N N . PHE A 1 72 ? 22.804 -8.130 -3.405 1.00 79.25 72 PHE A N 1
ATOM 533 C CA . PHE A 1 72 ? 22.496 -7.648 -2.054 1.00 79.25 72 PHE A CA 1
ATOM 534 C C . PHE A 1 72 ? 23.766 -7.379 -1.249 1.00 79.25 72 PHE A C 1
ATOM 536 O O . PHE A 1 72 ? 23.721 -6.443 -0.418 1.00 79.25 72 PHE A O 1
#

Sequence (72 aa):
MWGFITTANVLGSITIKTGEILLFPRGLVHFRKNNGKVPAAVIAAFNSQLPGTQSIAATLFAAMPTVLDHVF

Foldseek 3Di:
DKWWADPVRDIDDDDDDPPDDDDDDQPTDMDDDDPDPDDDDDDDDDPDPPSDDDDPCCVQQVDVVHDDPVVD

Organism: Rhododendron simsii (NCBI:txid118357)

pLDDT: mean 94.23, std 2.75, range [79.25, 97.44]